Protein AF-A0A7Y2TQ83-F1 (afdb_monomer)

pLDDT: mean 92.5, std 9.74, range [53.69, 98.56]

Secondary structure (DSSP, 8-state):
-EEEEE--S--TT-SSSPPPPPEEEEEEEEEESSSSEEEEEEEEGGGTEEEEEEEE-S--TTHHHHHHHHHTTS--

Sequence (76 aa):
TLDINLSQGGVFDMPEPPVAPAEKIGTMVITWENCNAGVVNYDMPDLGLVGEIPIQRIVMANVPACEAAQVDDSPE

Solvent-accessible surface area (backbone atoms only — not comparable to full-atom values): 4634 Å² total; per-residue (Å²): 121,46,80,38,65,50,74,49,77,49,44,89,102,42,81,68,51,57,62,48,83,70,43,79,52,34,39,34,39,78,47,73,78,54,70,53,37,29,38,36,40,39,40,23,69,90,75,73,45,69,52,75,44,81,46,68,60,91,70,65,86,58,32,65,61,46,53,55,59,60,62,76,71,60,84,131

Structure (mmCIF, N/CA/C/O backbone):
data_AF-A0A7Y2TQ83-F1
#
_entry.id   AF-A0A7Y2TQ83-F1
#
loop_
_atom_site.group_PDB
_atom_site.id
_atom_site.type_symbol
_atom_site.label_atom_id
_atom_site.label_alt_id
_atom_site.label_comp_id
_atom_site.label_asym_id
_atom_site.label_entity_id
_atom_site.label_seq_id
_atom_site.pdbx_PDB_ins_code
_atom_site.Cartn_x
_atom_site.Cartn_y
_atom_site.Cartn_z
_atom_site.occupancy
_atom_site.B_iso_or_equiv
_atom_site.auth_seq_id
_atom_site.auth_comp_id
_atom_site.auth_asym_id
_atom_site.auth_atom_id
_atom_site.pdbx_PDB_model_num
ATOM 1 N N . THR A 1 1 ? 5.975 -0.249 4.898 1.00 92.00 1 THR A N 1
ATOM 2 C CA . THR A 1 1 ? 4.621 -0.491 5.433 1.00 92.00 1 THR A CA 1
ATOM 3 C C . THR A 1 1 ? 3.828 0.791 5.374 1.00 92.00 1 THR A C 1
ATOM 5 O O . THR A 1 1 ? 4.406 1.840 5.636 1.00 92.00 1 THR A O 1
ATOM 8 N N . LEU A 1 2 ? 2.561 0.710 4.981 1.00 96.88 2 LEU A N 1
ATOM 9 C CA . LEU A 1 2 ? 1.632 1.835 4.865 1.00 96.88 2 LEU A CA 1
ATOM 10 C C . LEU A 1 2 ? 0.468 1.642 5.843 1.00 96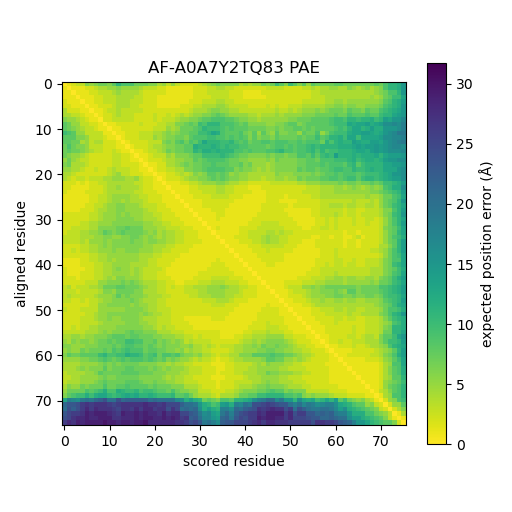.88 2 LEU A C 1
ATOM 12 O O . LEU A 1 2 ? 0.105 0.506 6.150 1.00 96.88 2 LEU A O 1
ATOM 16 N N . ASP A 1 3 ? -0.118 2.742 6.305 1.00 97.56 3 ASP A N 1
ATOM 17 C CA . ASP A 1 3 ? -1.276 2.716 7.199 1.00 97.56 3 ASP A CA 1
ATOM 18 C C . ASP A 1 3 ? -2.583 2.630 6.405 1.00 97.56 3 ASP A C 1
ATOM 20 O O . ASP A 1 3 ? -2.754 3.314 5.393 1.00 97.56 3 ASP A O 1
ATOM 24 N N . ILE A 1 4 ? -3.519 1.814 6.894 1.00 97.19 4 ILE A N 1
ATOM 25 C CA . ILE A 1 4 ? -4.898 1.780 6.401 1.00 97.19 4 ILE A CA 1
ATOM 26 C C . ILE A 1 4 ? -5.731 2.657 7.325 1.00 97.19 4 ILE A C 1
ATOM 28 O O . ILE A 1 4 ? -5.816 2.387 8.524 1.00 97.19 4 ILE A O 1
ATOM 32 N N . ASN A 1 5 ? -6.349 3.692 6.759 1.00 95.44 5 ASN A N 1
ATOM 33 C CA . ASN A 1 5 ? -7.185 4.619 7.507 1.00 95.44 5 ASN A CA 1
ATOM 34 C C . ASN A 1 5 ? -8.650 4.510 7.085 1.00 95.44 5 ASN A C 1
ATOM 36 O O . ASN A 1 5 ? -8.963 4.427 5.897 1.00 95.44 5 ASN A O 1
ATOM 40 N N . LEU A 1 6 ? -9.540 4.556 8.068 1.00 93.12 6 LEU A N 1
ATOM 41 C CA . LEU A 1 6 ? -10.978 4.600 7.888 1.00 93.12 6 LEU A CA 1
ATOM 42 C C . LEU A 1 6 ? -11.445 6.055 7.809 1.00 93.12 6 LEU A C 1
ATOM 44 O O . LEU A 1 6 ? -11.160 6.866 8.688 1.00 93.12 6 LEU A O 1
ATOM 48 N N . SER A 1 7 ? -12.184 6.382 6.754 1.00 91.94 7 SER A N 1
ATOM 49 C CA . SER A 1 7 ? -12.840 7.679 6.573 1.00 91.94 7 SER A CA 1
ATOM 50 C C . SER A 1 7 ? -14.348 7.470 6.479 1.00 91.94 7 SER A C 1
ATOM 52 O O . SER A 1 7 ? -14.809 6.648 5.689 1.00 91.94 7 SER A O 1
ATOM 54 N N . GLN A 1 8 ? -15.121 8.188 7.296 1.00 91.19 8 GLN A N 1
ATOM 55 C CA . GLN A 1 8 ? -16.575 8.020 7.408 1.00 91.19 8 GLN A CA 1
ATOM 56 C C . GLN A 1 8 ? -17.297 9.362 7.576 1.00 91.19 8 GLN A C 1
ATOM 58 O O . GLN A 1 8 ? -16.694 10.373 7.933 1.00 91.19 8 GLN A O 1
ATOM 63 N N . GLY A 1 9 ? -18.610 9.353 7.334 1.00 91.25 9 GLY A N 1
ATOM 64 C CA . GLY A 1 9 ? -19.513 10.460 7.663 1.00 91.25 9 GLY A CA 1
ATOM 65 C C . GLY A 1 9 ? -19.599 11.601 6.644 1.00 91.25 9 GLY A C 1
ATOM 66 O O . GLY A 1 9 ? -20.472 12.444 6.808 1.00 91.25 9 GLY A O 1
ATOM 67 N N . GLY A 1 10 ? -18.761 11.619 5.600 1.00 92.06 10 GLY A N 1
ATOM 68 C CA . GLY A 1 10 ? -18.807 12.626 4.530 1.00 92.06 10 GLY A CA 1
ATOM 69 C C . GLY A 1 10 ? -19.587 12.193 3.284 1.00 92.06 10 GLY A C 1
ATOM 70 O O . GLY A 1 10 ? -19.894 11.012 3.105 1.00 92.06 10 GLY A O 1
ATOM 71 N N . VAL A 1 11 ? -19.878 13.155 2.404 1.00 92.44 11 VAL A N 1
ATOM 72 C CA . VAL A 1 11 ? -20.510 12.924 1.093 1.00 92.44 11 VAL A CA 1
ATOM 73 C C . VAL A 1 11 ? -19.528 13.279 -0.023 1.00 92.44 11 VAL A C 1
ATOM 75 O O . VAL A 1 11 ? -18.829 14.286 0.047 1.00 92.44 11 VAL A O 1
ATOM 78 N N . PHE A 1 12 ? -19.462 12.436 -1.056 1.00 89.19 12 PHE A N 1
ATOM 79 C CA . PHE A 1 12 ? 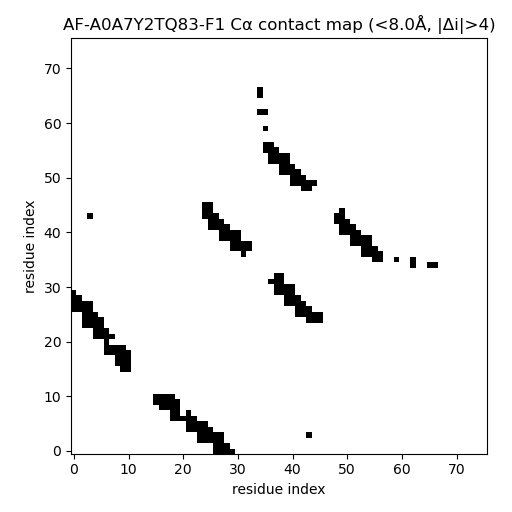-18.572 12.652 -2.196 1.00 89.19 12 PHE A CA 1
ATOM 80 C C . PHE A 1 12 ? -18.912 13.965 -2.921 1.00 89.19 12 PHE A C 1
ATOM 82 O O . PHE A 1 12 ? -20.088 14.277 -3.106 1.00 89.19 12 PHE A O 1
ATOM 89 N N . ASP A 1 13 ? -17.886 14.723 -3.312 1.00 89.56 13 ASP A N 1
ATOM 90 C CA . ASP A 1 13 ? -17.990 16.035 -3.973 1.00 89.56 13 ASP A CA 1
ATOM 91 C C . ASP A 1 13 ? -18.823 17.104 -3.232 1.00 89.56 13 ASP A C 1
ATOM 93 O O . ASP A 1 13 ? -19.225 18.103 -3.834 1.00 89.56 13 ASP A O 1
ATOM 97 N N . MET A 1 14 ? -19.064 16.949 -1.923 1.00 93.94 14 MET A N 1
ATOM 98 C CA . MET A 1 14 ? -19.729 17.965 -1.099 1.00 93.94 14 MET A CA 1
ATOM 99 C C . MET A 1 14 ? -18.856 18.403 0.084 1.00 93.94 14 MET A C 1
ATOM 101 O O . MET A 1 14 ? -18.203 17.565 0.704 1.00 93.94 14 MET A O 1
ATOM 105 N N . PRO A 1 15 ? -18.858 19.702 0.436 1.00 90.62 15 PRO A N 1
ATOM 106 C CA . PRO A 1 15 ? -18.156 20.188 1.623 1.00 90.62 15 PRO A CA 1
ATOM 107 C C . PRO A 1 15 ? -18.836 19.757 2.934 1.00 90.62 15 PRO A C 1
ATOM 109 O O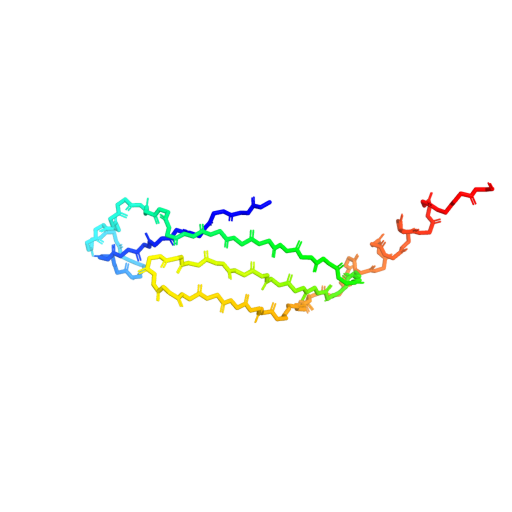 . PRO A 1 15 ? -18.151 19.508 3.925 1.00 90.62 15 PRO A O 1
ATOM 112 N N . GLU A 1 16 ? -20.166 19.609 2.935 1.00 93.38 16 GLU A N 1
ATOM 113 C CA . GLU A 1 16 ? -20.947 19.177 4.093 1.00 93.38 16 GLU A CA 1
ATOM 114 C C . GLU A 1 16 ? -21.763 17.905 3.806 1.00 93.38 16 GLU A C 1
ATOM 116 O O . GLU A 1 16 ? -22.385 17.799 2.745 1.00 93.38 16 GLU A O 1
ATOM 121 N N . PRO A 1 17 ? -21.862 16.981 4.782 1.00 90.50 17 PRO A N 1
ATOM 122 C CA . PRO A 1 17 ? -21.135 16.955 6.057 1.00 90.50 17 PRO A CA 1
ATOM 123 C C . PRO A 1 17 ? -19.630 16.671 5.870 1.00 90.50 17 PRO A C 1
ATOM 125 O O . PRO A 1 17 ? -19.254 15.958 4.936 1.00 90.50 17 PRO A O 1
ATOM 128 N N . PRO A 1 18 ? -18.760 17.197 6.753 1.00 90.62 18 PRO A N 1
ATOM 129 C CA . PRO A 1 18 ? -17.331 16.934 6.671 1.00 90.62 18 PRO A CA 1
ATOM 130 C C . PRO A 1 18 ? -17.025 15.469 6.998 1.00 90.62 18 PRO A C 1
ATOM 132 O O . PRO A 1 18 ? -17.706 14.830 7.803 1.00 90.62 18 PRO A O 1
ATOM 135 N N . VAL A 1 19 ? -15.951 14.949 6.408 1.00 93.00 19 VAL A N 1
ATOM 136 C CA . VAL A 1 19 ? -15.404 13.634 6.763 1.00 93.00 19 VAL A CA 1
ATOM 137 C C . VAL A 1 19 ? -14.866 13.688 8.198 1.00 93.00 19 VAL A C 1
ATOM 139 O O . VAL A 1 19 ? -14.186 14.645 8.577 1.00 93.00 19 VAL A O 1
ATOM 142 N N . ALA A 1 20 ? -15.162 12.665 9.001 1.00 91.75 20 ALA A N 1
ATOM 143 C CA . ALA A 1 20 ? -14.593 12.527 10.339 1.00 91.75 20 ALA A CA 1
ATOM 144 C C . ALA A 1 20 ? -13.056 12.372 10.278 1.00 91.75 20 ALA A C 1
ATOM 146 O O . ALA A 1 20 ? -12.532 11.907 9.262 1.00 91.75 20 ALA A O 1
ATOM 147 N N . PRO A 1 21 ? -12.311 12.724 11.344 1.00 92.75 21 PRO A N 1
ATOM 148 C CA . PRO A 1 21 ? -10.873 12.477 11.398 1.00 92.75 21 PRO A CA 1
ATOM 149 C C . PRO A 1 21 ? -10.555 11.019 11.065 1.00 92.75 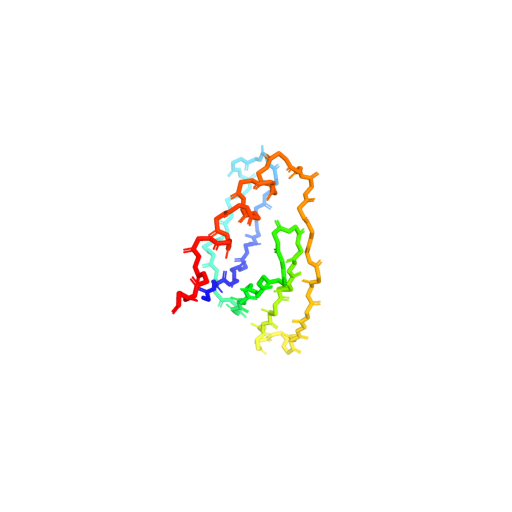21 PRO A C 1
ATOM 151 O O . PRO A 1 21 ? -11.197 10.109 11.584 1.00 92.75 21 PRO A O 1
ATOM 154 N N . ALA A 1 22 ? -9.581 10.813 10.182 1.00 92.69 22 ALA A N 1
ATOM 155 C CA . ALA A 1 22 ? -9.221 9.479 9.740 1.00 92.69 22 ALA A CA 1
ATOM 156 C C . ALA A 1 22 ? -8.613 8.675 10.901 1.00 92.69 22 ALA A C 1
ATOM 158 O O . ALA A 1 22 ? -7.698 9.150 11.578 1.00 92.69 22 ALA A O 1
ATOM 159 N N . GLU A 1 23 ? -9.116 7.463 11.112 1.00 94.06 23 GLU A N 1
ATOM 160 C CA . GLU A 1 23 ? -8.646 6.548 12.153 1.00 94.06 23 GLU A CA 1
ATOM 161 C C . GLU A 1 23 ? -7.843 5.411 11.523 1.00 94.06 23 GLU A C 1
ATOM 163 O O . GLU A 1 23 ? -8.287 4.802 10.549 1.00 94.06 23 GLU A O 1
ATOM 168 N N . LYS A 1 24 ? -6.668 5.102 12.076 1.00 95.81 24 LYS A N 1
ATOM 169 C CA . LYS A 1 24 ? -5.869 3.963 11.622 1.00 95.81 24 LYS A CA 1
ATOM 170 C C . LYS A 1 24 ? -6.511 2.662 12.097 1.00 95.81 24 LYS A C 1
ATOM 172 O O . LYS A 1 24 ? -6.566 2.421 13.296 1.00 95.81 24 LYS A O 1
ATOM 177 N N . ILE A 1 25 ? -6.891 1.804 11.155 1.00 97.31 25 ILE A N 1
ATOM 178 C CA . ILE A 1 25 ? -7.547 0.511 11.429 1.00 97.31 25 ILE A CA 1
ATOM 179 C C . ILE A 1 25 ? -6.689 -0.701 11.058 1.00 97.31 25 ILE A C 1
ATOM 181 O O . ILE A 1 25 ? -7.114 -1.845 11.201 1.00 97.31 25 ILE A O 1
ATOM 185 N N . GLY A 1 26 ? -5.493 -0.473 10.518 1.00 97.69 26 GLY A N 1
ATOM 186 C CA . GLY A 1 26 ? -4.646 -1.554 10.045 1.00 97.69 26 GLY A CA 1
ATOM 187 C C . GLY A 1 26 ? -3.391 -1.080 9.335 1.00 97.69 26 GLY A C 1
ATOM 188 O O . GLY A 1 26 ? -3.048 0.109 9.330 1.00 97.69 26 GLY A O 1
ATOM 189 N N . THR A 1 27 ? -2.702 -2.032 8.719 1.00 98.38 27 THR A N 1
ATOM 190 C CA . THR A 1 27 ? -1.511 -1.777 7.907 1.00 98.38 27 THR A CA 1
ATOM 191 C C . THR A 1 27 ? -1.532 -2.609 6.636 1.00 98.38 27 THR A C 1
ATOM 193 O O . THR A 1 27 ? -2.178 -3.654 6.569 1.00 98.38 27 THR A O 1
ATOM 196 N N . MET A 1 28 ? -0.800 -2.148 5.628 1.00 98.19 28 MET A N 1
ATOM 197 C CA . MET A 1 28 ? -0.526 -2.915 4.420 1.00 98.19 28 MET A CA 1
ATOM 198 C C . MET A 1 28 ? 0.950 -2.864 4.031 1.00 98.19 28 MET A C 1
ATOM 200 O O . MET A 1 28 ? 1.673 -1.894 4.301 1.00 98.19 28 MET A O 1
ATOM 204 N N . VAL A 1 29 ? 1.396 -3.912 3.353 1.00 98.31 29 VAL A N 1
ATOM 205 C CA . VAL A 1 29 ? 2.722 -4.030 2.745 1.00 98.31 29 VAL A CA 1
ATOM 206 C C . VAL A 1 29 ? 2.536 -4.351 1.270 1.00 98.31 29 VAL A C 1
ATOM 208 O O . VAL A 1 29 ? 1.700 -5.173 0.916 1.00 98.31 29 VAL A O 1
ATOM 211 N N . ILE A 1 30 ? 3.308 -3.677 0.419 1.00 97.38 30 ILE A N 1
ATOM 212 C CA . ILE A 1 30 ? 3.361 -3.970 -1.012 1.00 97.38 30 ILE A CA 1
ATOM 213 C C . ILE A 1 30 ? 4.663 -4.717 -1.277 1.00 97.38 30 ILE A C 1
ATOM 215 O O . ILE A 1 30 ? 5.738 -4.187 -0.985 1.00 97.38 30 ILE A O 1
ATOM 219 N N . THR A 1 31 ? 4.551 -5.910 -1.848 1.00 97.44 31 THR A N 1
ATOM 220 C CA . THR A 1 31 ? 5.678 -6.698 -2.347 1.00 97.44 31 THR A CA 1
ATOM 221 C C . THR A 1 31 ? 5.608 -6.715 -3.865 1.00 97.44 31 THR A C 1
ATOM 223 O O . THR A 1 31 ? 4.623 -7.174 -4.438 1.00 97.44 31 THR A O 1
ATOM 226 N N . TRP A 1 32 ? 6.635 -6.190 -4.529 1.00 95.62 32 TRP A N 1
ATOM 227 C CA . TRP A 1 32 ? 6.711 -6.213 -5.988 1.00 95.62 32 TRP A CA 1
ATOM 228 C C . TRP A 1 32 ? 7.262 -7.556 -6.457 1.00 95.62 32 TRP A C 1
ATOM 230 O O . TRP A 1 32 ? 8.307 -7.992 -5.981 1.00 95.62 32 TRP A O 1
ATOM 240 N N . GLU A 1 33 ? 6.560 -8.203 -7.384 1.00 96.19 33 GLU A N 1
ATOM 241 C CA . GLU A 1 33 ? 7.004 -9.463 -7.993 1.00 96.19 33 GLU A CA 1
ATOM 242 C C . GLU A 1 33 ? 7.884 -9.194 -9.217 1.00 96.19 33 GLU A C 1
ATOM 244 O O . GLU A 1 33 ? 8.821 -9.936 -9.500 1.00 96.19 33 GLU A O 1
ATOM 249 N N . ASN A 1 34 ? 7.572 -8.126 -9.953 1.00 95.12 34 ASN A N 1
ATOM 250 C CA . ASN A 1 34 ? 8.322 -7.642 -11.107 1.00 95.12 34 ASN A CA 1
ATOM 251 C C . ASN A 1 34 ? 7.947 -6.171 -11.395 1.00 95.12 34 ASN A C 1
ATOM 253 O O . ASN A 1 34 ? 7.272 -5.510 -10.605 1.00 95.12 34 ASN A O 1
ATOM 257 N N . CYS A 1 35 ? 8.367 -5.645 -12.546 1.00 96.06 35 CYS A N 1
ATOM 258 C CA . CYS A 1 35 ? 8.131 -4.252 -12.925 1.00 96.06 35 CYS A CA 1
ATOM 259 C C . CYS A 1 35 ? 6.666 -3.895 -13.247 1.00 96.06 35 CYS A C 1
ATOM 261 O O . CYS A 1 35 ? 6.345 -2.707 -13.361 1.00 96.06 35 CYS A O 1
ATOM 263 N N . ASN A 1 36 ? 5.768 -4.877 -13.396 1.00 96.88 36 ASN A N 1
ATOM 264 C CA . ASN A 1 36 ? 4.362 -4.643 -13.738 1.00 96.88 36 ASN A CA 1
ATOM 265 C C . ASN A 1 36 ? 3.346 -5.279 -12.774 1.00 96.88 36 ASN A C 1
ATOM 267 O O . ASN A 1 36 ? 2.155 -4.989 -12.920 1.00 96.88 36 ASN A O 1
ATOM 271 N N . ALA A 1 37 ? 3.782 -6.098 -11.818 1.00 97.56 37 ALA A N 1
ATOM 272 C CA . ALA A 1 37 ? 2.933 -6.842 -10.895 1.00 97.56 37 ALA A CA 1
ATOM 273 C C . ALA A 1 37 ? 3.494 -6.859 -9.466 1.00 97.56 37 ALA A C 1
ATOM 275 O O . ALA A 1 37 ? 4.701 -6.751 -9.228 1.00 97.56 37 ALA A O 1
ATOM 276 N N . GLY A 1 38 ? 2.591 -6.996 -8.504 1.00 97.44 38 GLY A N 1
ATOM 277 C CA . GLY A 1 38 ? 2.920 -7.154 -7.097 1.00 97.44 38 GLY A CA 1
ATOM 278 C C . GLY A 1 38 ? 1.722 -7.630 -6.292 1.00 97.44 38 GLY A C 1
ATOM 279 O O . GLY A 1 38 ? 0.612 -7.764 -6.809 1.00 97.44 38 GLY A O 1
ATOM 280 N N . VAL A 1 39 ? 1.939 -7.831 -5.000 1.00 98.56 39 VAL A N 1
ATOM 281 C CA . VAL A 1 39 ? 0.914 -8.247 -4.046 1.00 98.56 39 VAL A CA 1
ATOM 282 C C . VAL A 1 39 ? 0.853 -7.239 -2.908 1.00 98.56 39 VAL A C 1
ATOM 284 O O .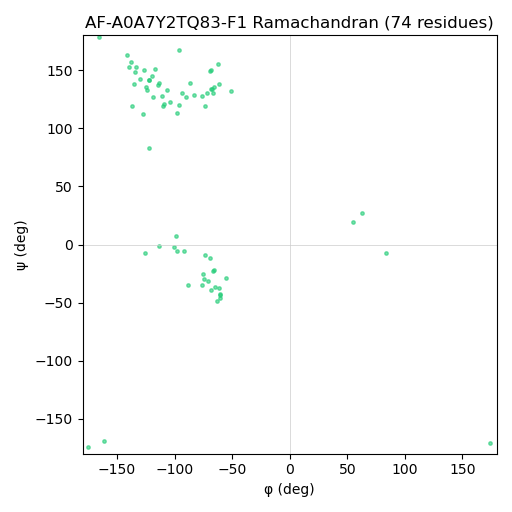 VAL A 1 39 ? 1.876 -6.825 -2.360 1.00 98.56 39 VAL A O 1
ATOM 287 N N . VAL A 1 40 ? -0.362 -6.823 -2.564 1.00 98.44 40 VAL A N 1
ATOM 288 C CA . VAL A 1 40 ? -0.651 -6.046 -1.361 1.00 98.44 40 VAL A CA 1
ATOM 289 C C . VAL A 1 40 ? -1.140 -7.001 -0.286 1.00 98.44 40 VAL A C 1
ATOM 291 O O . VAL A 1 40 ? -2.236 -7.539 -0.404 1.00 98.44 40 VAL A O 1
ATOM 294 N N . ASN A 1 41 ? -0.371 -7.175 0.779 1.00 98.50 41 ASN A N 1
ATOM 295 C CA . ASN A 1 41 ? -0.820 -7.880 1.975 1.00 98.50 41 ASN A CA 1
ATOM 296 C C . ASN A 1 41 ? -1.363 -6.852 2.968 1.00 98.50 41 ASN A C 1
ATOM 298 O O . ASN A 1 41 ? -0.696 -5.848 3.232 1.00 98.50 41 ASN A O 1
ATOM 302 N N . TYR A 1 42 ? -2.554 -7.085 3.512 1.00 98.19 42 TYR A N 1
ATOM 303 C CA . TYR A 1 42 ? -3.175 -6.200 4.494 1.00 98.19 42 TYR A CA 1
ATOM 304 C C . TYR A 1 42 ? -3.581 -6.950 5.761 1.00 98.19 42 TYR A C 1
ATOM 306 O O . TYR A 1 42 ? -3.946 -8.126 5.719 1.00 98.19 42 TYR A O 1
ATOM 314 N N . ASP A 1 43 ? -3.557 -6.225 6.874 1.00 98.25 43 ASP A N 1
ATOM 315 C CA . ASP A 1 43 ? -4.034 -6.665 8.182 1.00 98.25 43 ASP A CA 1
ATOM 316 C C . ASP A 1 43 ? -4.827 -5.524 8.835 1.00 98.25 43 ASP A C 1
ATOM 318 O O . ASP A 1 43 ? -4.301 -4.424 9.035 1.00 98.25 43 ASP A O 1
ATOM 322 N N . MET A 1 44 ? -6.105 -5.783 9.112 1.00 97.81 44 MET A N 1
ATOM 323 C CA . MET A 1 44 ? -7.045 -4.913 9.818 1.00 97.81 44 MET A CA 1
ATOM 324 C C . MET A 1 44 ? -7.585 -5.674 11.043 1.00 97.81 44 MET A C 1
ATOM 326 O O . MET A 1 44 ? -8.659 -6.289 10.967 1.00 97.81 44 MET A O 1
ATOM 330 N N . PRO A 1 45 ? -6.847 -5.669 12.168 1.00 96.25 45 PRO A N 1
ATOM 331 C CA . PRO A 1 45 ? -7.104 -6.561 13.297 1.00 96.25 45 PRO A CA 1
ATOM 332 C C . PRO A 1 45 ? -8.449 -6.290 13.975 1.00 96.25 45 PRO A C 1
ATOM 334 O O . PRO A 1 45 ? -9.146 -7.237 14.336 1.00 96.25 45 PRO A O 1
ATOM 337 N N . ASP A 1 46 ? -8.865 -5.024 14.070 1.00 91.94 46 ASP A N 1
ATOM 338 C CA . ASP A 1 46 ? -10.132 -4.630 14.705 1.00 91.94 46 ASP A CA 1
ATOM 339 C C . ASP A 1 46 ? -11.363 -5.147 13.945 1.00 91.94 46 ASP A C 1
ATOM 341 O O . ASP A 1 46 ? -12.442 -5.306 14.516 1.00 91.94 46 ASP A O 1
ATOM 345 N N . LEU A 1 47 ? -11.196 -5.450 12.654 1.00 93.62 47 LEU A N 1
ATOM 346 C CA . LEU A 1 47 ? -12.220 -6.062 11.808 1.00 93.62 47 LEU A CA 1
ATOM 347 C C . LEU A 1 47 ? -12.037 -7.582 11.673 1.00 93.62 47 LEU A C 1
ATOM 349 O O . LEU A 1 47 ? -12.871 -8.240 11.051 1.00 93.62 47 LEU A O 1
ATOM 353 N N . GLY A 1 48 ? -10.955 -8.147 12.220 1.00 96.44 48 GLY A N 1
ATOM 354 C CA . GLY A 1 48 ? -10.583 -9.551 12.037 1.00 96.44 48 GLY A CA 1
ATOM 355 C C . GLY A 1 48 ? -10.278 -9.909 10.579 1.00 96.44 48 GLY A C 1
ATOM 356 O O . GLY A 1 48 ? -10.483 -11.055 10.175 1.00 96.44 48 GLY A O 1
ATOM 357 N N . LEU A 1 49 ? -9.844 -8.935 9.773 1.00 97.19 49 LEU A N 1
ATOM 358 C CA . LEU A 1 49 ? -9.616 -9.102 8.340 1.00 97.19 49 LEU A CA 1
ATOM 359 C C . LEU A 1 49 ? -8.124 -9.079 8.024 1.00 97.19 49 LEU A C 1
ATOM 361 O O . LEU A 1 49 ? -7.450 -8.075 8.223 1.00 97.19 49 LEU A O 1
ATOM 365 N N . VAL A 1 50 ? -7.645 -10.164 7.430 1.00 98.12 50 VAL A N 1
ATOM 366 C CA . VAL A 1 50 ? -6.302 -10.287 6.857 1.00 98.12 50 VAL A CA 1
ATOM 367 C C . VAL A 1 50 ? -6.454 -10.830 5.446 1.00 98.12 50 VAL A C 1
ATOM 369 O O . VAL A 1 50 ? -7.324 -11.671 5.199 1.00 98.12 50 VAL A O 1
ATOM 372 N N . GLY A 1 51 ? -5.636 -10.358 4.512 1.00 98.00 51 GLY A N 1
ATOM 373 C CA . GLY A 1 51 ? -5.710 -10.853 3.146 1.00 98.00 51 GLY A CA 1
ATOM 374 C C . GLY A 1 51 ? -4.646 -10.306 2.215 1.00 98.00 51 GLY A C 1
ATOM 375 O O . GLY A 1 51 ? -3.722 -9.593 2.610 1.00 98.00 51 GLY A O 1
ATOM 3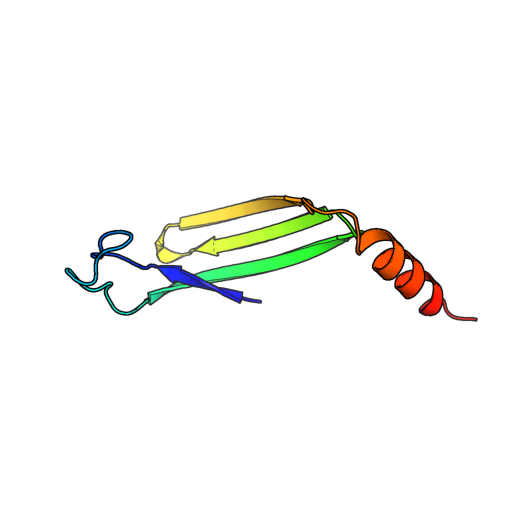76 N N . GLU A 1 52 ? -4.803 -10.677 0.950 1.00 98.31 52 GLU A N 1
ATOM 377 C CA . GLU A 1 52 ? -3.860 -10.391 -0.121 1.00 98.31 52 GLU A CA 1
ATOM 378 C C . GLU A 1 52 ? -4.625 -9.903 -1.348 1.00 98.31 52 GLU A C 1
ATOM 380 O O . GLU A 1 52 ? -5.678 -10.446 -1.693 1.00 98.31 52 GLU A O 1
ATOM 385 N N . ILE A 1 53 ? -4.105 -8.876 -2.011 1.00 98.31 53 ILE A N 1
ATOM 386 C CA . ILE A 1 53 ? -4.681 -8.316 -3.231 1.00 98.31 53 ILE A CA 1
ATOM 387 C C . ILE A 1 53 ? -3.576 -8.274 -4.291 1.00 98.31 53 ILE A C 1
ATOM 389 O O . ILE A 1 53 ? -2.634 -7.491 -4.140 1.00 98.31 53 ILE A O 1
ATOM 393 N N . PRO A 1 54 ? -3.664 -9.073 -5.370 1.00 98.19 54 PRO A N 1
ATOM 394 C CA . PRO A 1 54 ? -2.750 -8.936 -6.492 1.00 98.19 54 PRO A CA 1
ATOM 395 C C . PRO A 1 54 ? -3.018 -7.609 -7.208 1.00 98.19 54 PRO A C 1
ATOM 397 O O . PRO A 1 54 ? -4.165 -7.254 -7.498 1.00 98.19 54 PRO A O 1
ATOM 400 N N . ILE A 1 55 ? -1.954 -6.874 -7.504 1.00 97.44 55 ILE A N 1
ATOM 401 C CA . ILE A 1 55 ? -1.999 -5.599 -8.213 1.00 97.44 55 ILE A CA 1
ATOM 402 C C . ILE A 1 55 ? -1.190 -5.688 -9.501 1.00 97.44 55 ILE A C 1
ATOM 404 O O . ILE A 1 55 ? -0.152 -6.340 -9.574 1.00 97.44 55 ILE A O 1
ATOM 408 N N . GLN A 1 56 ? -1.665 -4.989 -10.525 1.00 96.75 56 GLN A N 1
ATOM 409 C CA . GLN A 1 56 ? -0.968 -4.857 -11.796 1.00 96.75 56 GLN A CA 1
ATOM 410 C C . GLN A 1 56 ? -0.981 -3.407 -12.253 1.00 96.75 56 GLN A C 1
ATOM 412 O O . GLN A 1 56 ? -1.923 -2.650 -11.990 1.00 96.75 56 GLN A O 1
ATOM 417 N N . ARG A 1 57 ? 0.072 -3.009 -12.957 1.00 94.06 57 ARG A N 1
ATOM 418 C CA . ARG A 1 57 ? 0.189 -1.661 -13.499 1.00 94.06 57 ARG A CA 1
ATOM 419 C C . ARG A 1 57 ? -0.781 -1.486 -14.667 1.00 94.06 57 ARG A C 1
ATOM 421 O O . ARG A 1 57 ? -0.781 -2.281 -15.594 1.00 94.06 57 ARG A O 1
ATOM 428 N N . ILE A 1 58 ? -1.572 -0.416 -14.658 1.00 94.50 58 ILE A N 1
ATOM 429 C CA . ILE A 1 58 ? -2.500 -0.120 -15.767 1.00 94.50 58 ILE A CA 1
ATOM 430 C C . ILE A 1 58 ? -1.747 0.458 -16.978 1.00 94.50 58 ILE A C 1
ATOM 432 O O . ILE A 1 58 ? -2.093 0.189 -18.123 1.00 94.50 58 ILE A O 1
ATOM 436 N N . VAL A 1 59 ? -0.694 1.246 -16.737 1.00 95.50 59 VAL A N 1
ATOM 437 C CA . VAL A 1 59 ? 0.091 1.919 -17.784 1.00 95.50 59 VAL A CA 1
ATOM 438 C C . VAL A 1 59 ? 1.483 1.303 -17.867 1.00 95.50 59 VAL A C 1
ATOM 440 O O . VAL A 1 59 ? 2.201 1.269 -16.870 1.00 95.50 59 VAL A O 1
ATOM 443 N N . MET A 1 60 ? 1.912 0.886 -19.059 1.00 95.56 60 MET A N 1
ATOM 444 C CA . MET A 1 60 ? 3.178 0.152 -19.237 1.00 95.56 60 MET A CA 1
ATOM 445 C C . MET A 1 60 ? 4.400 1.031 -19.532 1.00 95.56 60 MET A C 1
ATOM 447 O O . MET A 1 60 ? 5.516 0.533 -19.536 1.00 95.56 60 MET A O 1
ATOM 451 N N . ALA A 1 61 ? 4.230 2.345 -19.713 1.00 95.38 61 ALA A N 1
ATOM 452 C CA . ALA A 1 61 ? 5.298 3.240 -20.179 1.00 95.38 61 ALA A CA 1
ATOM 453 C C . ALA A 1 61 ? 6.594 3.228 -19.337 1.00 95.38 61 ALA A C 1
ATOM 455 O O . ALA A 1 61 ? 7.664 3.447 -19.891 1.00 95.38 61 ALA A O 1
ATOM 456 N N . ASN A 1 62 ? 6.524 2.938 -18.029 1.00 92.75 62 ASN A N 1
ATOM 457 C CA . ASN A 1 62 ? 7.716 2.903 -17.164 1.00 92.75 62 ASN A CA 1
ATOM 458 C C . ASN A 1 62 ? 8.226 1.483 -16.894 1.00 92.75 62 ASN A C 1
ATOM 460 O O . ASN A 1 62 ? 9.234 1.339 -16.209 1.00 92.75 62 ASN A O 1
ATOM 464 N N . VAL A 1 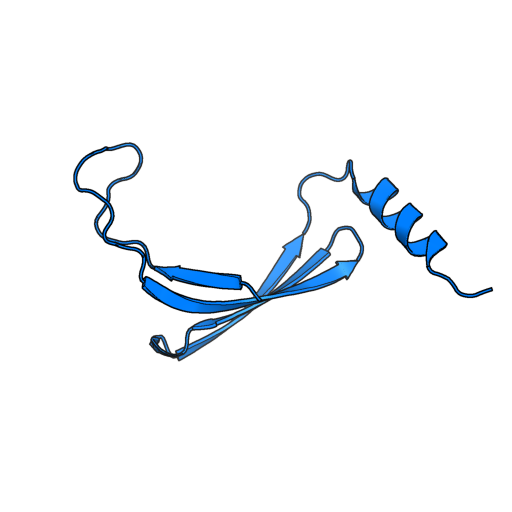63 ? 7.551 0.447 -17.402 1.00 95.94 63 VAL A N 1
ATOM 465 C CA . VAL A 1 63 ? 8.007 -0.941 -17.241 1.00 95.94 63 VAL A CA 1
ATOM 466 C C . VAL A 1 63 ? 9.392 -1.128 -17.873 1.00 95.94 63 VAL A C 1
ATOM 468 O O . VAL A 1 63 ? 10.270 -1.583 -17.147 1.00 95.94 63 VAL A O 1
ATOM 471 N N . PRO A 1 64 ? 9.673 -0.650 -19.107 1.00 95.69 64 PRO A N 1
ATOM 472 C CA . PRO A 1 64 ? 11.007 -0.799 -19.697 1.00 95.69 64 PRO A CA 1
ATOM 473 C C . PRO A 1 64 ? 12.117 -0.111 -18.892 1.00 95.69 64 PRO A C 1
ATOM 475 O O . PRO A 1 64 ? 13.217 -0.636 -18.773 1.00 95.69 64 PRO A O 1
ATOM 478 N N . ALA A 1 65 ? 11.832 1.064 -18.317 1.00 95.00 65 ALA A N 1
ATOM 479 C CA . ALA A 1 65 ? 12.797 1.785 -17.486 1.00 95.00 65 ALA A CA 1
ATOM 480 C C . ALA A 1 65 ? 13.075 1.048 -16.167 1.00 95.00 65 ALA A C 1
ATOM 482 O O . ALA A 1 65 ? 14.217 1.003 -15.721 1.00 95.00 65 ALA A O 1
ATOM 483 N N . CYS A 1 66 ? 12.041 0.457 -15.561 1.00 95.31 66 CYS A N 1
ATOM 484 C CA . CYS A 1 66 ? 12.200 -0.397 -14.389 1.00 95.31 66 CYS A CA 1
ATOM 485 C C . CYS A 1 66 ? 13.034 -1.638 -14.723 1.00 95.31 66 CYS A C 1
ATOM 487 O O . CYS A 1 66 ? 13.987 -1.919 -14.010 1.00 95.31 66 CYS A O 1
ATOM 489 N N . GLU A 1 67 ? 12.720 -2.342 -15.814 1.00 95.50 67 GLU A N 1
ATOM 490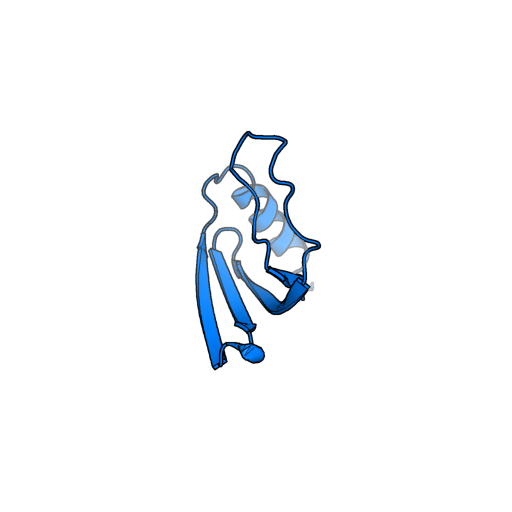 C CA . GLU A 1 67 ? 13.434 -3.558 -16.219 1.00 95.50 67 GLU A CA 1
ATOM 491 C C . GLU A 1 67 ? 14.914 -3.278 -16.496 1.00 95.50 67 GLU A C 1
ATOM 493 O O . GLU A 1 67 ? 15.769 -4.027 -16.034 1.00 95.50 67 GLU A O 1
ATOM 498 N N . ALA A 1 68 ? 15.225 -2.168 -17.175 1.00 95.31 68 ALA A N 1
ATOM 499 C CA . ALA A 1 68 ? 16.603 -1.747 -17.414 1.00 95.31 68 ALA A CA 1
ATOM 500 C C . ALA A 1 68 ? 17.371 -1.498 -16.105 1.00 95.31 68 ALA A C 1
ATOM 502 O O . ALA A 1 68 ? 18.497 -1.963 -15.964 1.00 95.31 68 ALA A O 1
ATOM 503 N N . ALA A 1 69 ? 16.746 -0.835 -15.126 1.00 93.44 69 ALA A N 1
ATOM 504 C CA . ALA A 1 69 ? 17.377 -0.539 -13.840 1.00 93.44 69 ALA A CA 1
ATOM 505 C C . ALA A 1 69 ? 17.677 -1.790 -12.991 1.00 93.44 69 ALA A C 1
ATOM 507 O O . ALA A 1 69 ? 18.547 -1.738 -12.130 1.00 93.44 69 ALA A O 1
ATOM 508 N N . GLN A 1 70 ? 16.983 -2.910 -13.218 1.00 88.94 70 GLN 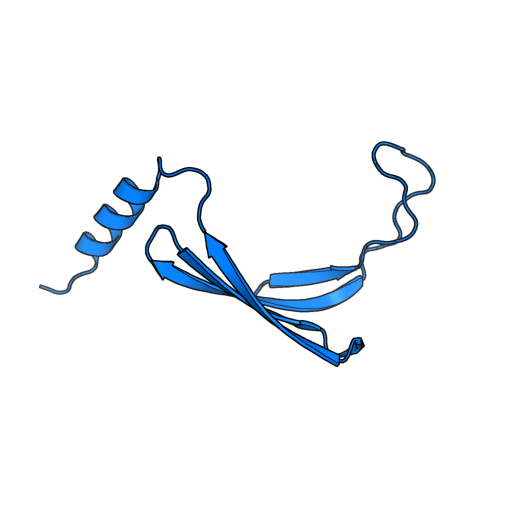A N 1
ATOM 509 C CA . GLN A 1 70 ? 17.256 -4.175 -12.518 1.00 88.94 70 GLN A CA 1
ATOM 510 C C . GLN A 1 70 ? 18.522 -4.873 -13.038 1.00 88.94 70 GLN A C 1
ATOM 512 O O . GLN A 1 70 ? 19.133 -5.658 -12.320 1.00 88.94 70 GLN A O 1
ATOM 517 N N . VAL A 1 71 ? 18.917 -4.609 -14.288 1.00 78.06 71 VAL A N 1
ATOM 518 C CA . VAL A 1 71 ? 20.116 -5.208 -14.898 1.00 78.06 71 VAL A CA 1
ATOM 519 C C . VAL A 1 71 ? 21.398 -4.572 -14.346 1.00 78.06 71 VAL A C 1
ATOM 521 O O . VAL A 1 71 ? 22.408 -5.260 -14.221 1.00 78.06 71 VAL A O 1
ATOM 524 N N . ASP A 1 72 ? 21.338 -3.298 -13.951 1.00 63.75 72 ASP A N 1
ATOM 525 C CA . ASP A 1 72 ? 22.472 -2.547 -13.393 1.00 63.75 72 ASP A CA 1
ATOM 526 C C . ASP A 1 72 ? 22.844 -2.958 -11.948 1.00 63.75 72 ASP A C 1
ATOM 528 O O . ASP A 1 72 ? 23.888 -2.542 -11.451 1.00 63.75 72 ASP A O 1
ATOM 532 N N . ASP A 1 73 ? 22.028 -3.784 -11.279 1.00 59.66 73 ASP A N 1
ATOM 533 C CA . ASP A 1 73 ? 22.262 -4.280 -9.906 1.00 59.66 73 ASP A CA 1
ATOM 534 C C . ASP A 1 73 ? 22.860 -5.708 -9.871 1.00 59.66 73 ASP A C 1
ATOM 536 O O . ASP A 1 73 ? 22.991 -6.320 -8.809 1.00 59.66 73 ASP A O 1
ATOM 540 N N . SER A 1 74 ? 23.231 -6.279 -11.027 1.00 58.38 74 SER A N 1
ATOM 541 C CA . SER A 1 74 ? 23.898 -7.588 -11.081 1.00 58.38 74 SER A CA 1
ATOM 542 C C . SER A 1 74 ? 25.375 -7.456 -10.674 1.00 58.38 74 SER A C 1
ATOM 544 O O . SER A 1 74 ? 26.085 -6.650 -11.275 1.00 58.38 74 SER A O 1
ATOM 546 N N . PRO A 1 75 ? 25.884 -8.248 -9.707 1.00 54.66 75 PRO A N 1
ATOM 547 C CA . PRO A 1 75 ? 27.288 -8.178 -9.317 1.00 54.66 75 PRO A CA 1
ATOM 548 C C . PRO A 1 75 ? 28.174 -8.703 -10.458 1.00 54.66 75 PRO A C 1
ATOM 550 O O . PRO A 1 75 ? 27.870 -9.752 -11.032 1.00 54.66 75 PRO A O 1
ATOM 553 N N . GLU A 1 76 ? 29.244 -7.965 -10.781 1.00 53.69 76 GLU A N 1
ATOM 554 C CA . GLU A 1 76 ? 30.374 -8.455 -11.594 1.00 53.69 76 GLU A CA 1
ATOM 555 C C . GLU A 1 76 ? 31.075 -9.656 -10.938 1.00 53.69 76 GLU A C 1
ATOM 557 O O . GLU A 1 76 ? 31.252 -9.650 -9.694 1.00 53.69 76 GLU A O 1
#

Mean predicted aligned error: 5.68 Å

Foldseek 3Di:
DAFDWDWDDDDPPDPPPPIDPTDGQWDWDWAAPALFKTKIWIDRVVVPDTDIDIDGHPDCPCRVVRVVVVVVPDDD

Radius of gyration: 18.03 Å; Cα contacts (8 Å, |Δi|>4): 114; chains: 1; bounding box: 52×31×35 Å

Nearest PDB structures (foldseek):
  3trs-assembly2_D  TM=7.329E-01  e=6.896E+00  Aspergillus niger var. macrosporus
  7n95-assembly1_A  TM=5.416E-01  e=4.863E+00  Clostridioides difficile